Protein AF-A0A3E2CCS5-F1 (afdb_monomer_lite)

pLDDT: mean 87.47, std 12.79, range [39.59, 97.69]

Sequence (131 aa):
RNPDFNPDGAKSFTSIEEAICYARKWIEDNPIEHVDSLDLPKDGSAIWIIGGGAIFKEVIESKIVDAAYVTQIDTRVEADTFAPNIQRLVDDGLWKVARDGDWQESAIKVGAKQFDVKYKSMVYKPIKAKK

InterPro domains:
  IPR001796 Dihydrofolate reductase domain [PF00186] (39-88)
  IPR001796 Dihydrofolate reductase domain [PS51330] (1-126)
  IPR024072 Dihydrofolate reductase-like domain superfamily [G3DSA:3.40.430.10] (1-126)
  IPR024072 Dihydrofolate reductase-like domain superfamily [SSF53597] (1-98)

Foldseek 3Di:
DPPPDDPPPDDDDPDPVVVVVVVVVCCVVDPPPDDPPVPADPVGDDDDDDDDQVSQVVCVVVVVDFKDKDKAKPDDDDDPGDHPDVVVCVVVVQKDWPDWFDWDWDWDDDPPDIDIIIITITMMGTDDDDD

Structure (mmCIF, N/CA/C/O backbone):
data_AF-A0A3E2CCS5-F1
#
_entry.id   AF-A0A3E2CCS5-F1
#
loop_
_atom_site.group_PDB
_atom_site.id
_atom_site.type_symbol
_atom_site.label_atom_id
_atom_site.label_alt_id
_atom_site.label_comp_id
_atom_site.label_asym_id
_atom_site.label_entity_id
_atom_site.label_seq_id
_atom_site.pdbx_PDB_ins_code
_atom_site.Cartn_x
_atom_site.Cartn_y
_atom_site.Cartn_z
_atom_site.occupancy
_atom_site.B_iso_or_equiv
_atom_site.auth_seq_id
_atom_site.auth_comp_id
_atom_site.auth_asym_id
_atom_site.auth_atom_id
_atom_site.pdbx_PDB_model_num
ATOM 1 N N . ARG A 1 1 ? -13.998 -19.785 -7.907 1.00 59.78 1 ARG A N 1
ATOM 2 C CA . ARG A 1 1 ? -13.170 -18.843 -8.702 1.00 59.78 1 ARG A CA 1
ATOM 3 C C . ARG A 1 1 ? -13.004 -19.475 -10.076 1.00 59.78 1 ARG A C 1
ATOM 5 O O . ARG A 1 1 ? -12.722 -20.663 -10.092 1.00 59.78 1 ARG A O 1
ATOM 12 N N . ASN A 1 2 ? -13.265 -18.755 -11.169 1.00 71.62 2 ASN A N 1
ATOM 13 C CA . ASN A 1 2 ? -13.040 -19.273 -12.521 1.00 71.62 2 ASN A CA 1
ATOM 14 C C . ASN A 1 2 ? -11.558 -19.045 -12.881 1.00 71.62 2 ASN A C 1
ATOM 16 O O . ASN A 1 2 ? -11.177 -17.880 -12.990 1.00 71.62 2 ASN A O 1
ATOM 20 N N . PRO A 1 3 ? -10.725 -20.095 -12.990 1.00 67.19 3 PRO A N 1
ATOM 21 C CA . PRO A 1 3 ? -9.309 -19.945 -13.330 1.00 67.19 3 PRO A CA 1
ATOM 22 C C . PRO A 1 3 ? -9.091 -19.465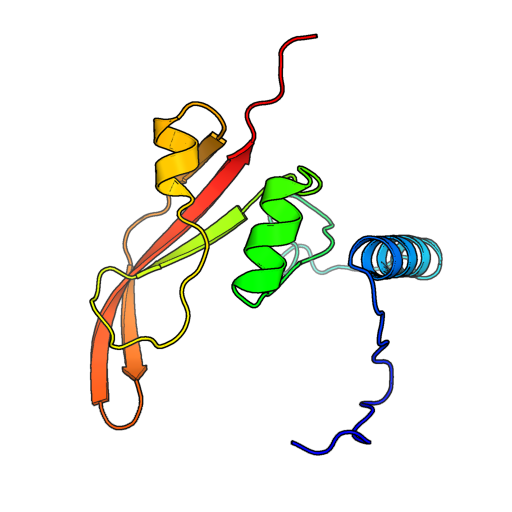 -14.773 1.00 67.19 3 PRO A C 1
ATOM 24 O O . PRO A 1 3 ? -8.041 -18.904 -15.059 1.00 67.19 3 PRO A O 1
ATOM 27 N N . ASP A 1 4 ? -10.097 -19.612 -15.637 1.00 72.50 4 ASP A N 1
ATOM 28 C CA . ASP A 1 4 ? -10.044 -19.232 -17.052 1.00 72.50 4 ASP A CA 1
ATOM 29 C C . ASP A 1 4 ? -10.615 -17.825 -17.303 1.00 72.50 4 ASP A C 1
ATOM 31 O O . ASP A 1 4 ? -10.739 -17.383 -18.446 1.00 72.50 4 ASP A O 1
ATOM 35 N N . PHE A 1 5 ? -11.012 -17.104 -16.245 1.00 75.94 5 PHE A N 1
ATOM 36 C CA . PHE A 1 5 ? -11.485 -15.731 -16.380 1.00 75.94 5 PHE A CA 1
ATOM 37 C C . PHE A 1 5 ? -10.315 -14.801 -16.703 1.00 75.94 5 PHE A C 1
ATOM 39 O O . PHE A 1 5 ? -9.510 -14.477 -15.830 1.00 75.94 5 PHE A O 1
ATOM 46 N N . ASN A 1 6 ? -10.267 -14.339 -17.950 1.00 69.06 6 ASN A N 1
ATOM 47 C CA . ASN A 1 6 ? -9.330 -13.327 -18.411 1.00 69.06 6 ASN A CA 1
ATOM 48 C C . ASN A 1 6 ? -10.113 -12.071 -18.832 1.00 69.06 6 ASN A C 1
ATOM 50 O O . ASN A 1 6 ? -10.732 -12.085 -19.897 1.00 69.06 6 ASN A O 1
ATOM 54 N N . PRO A 1 7 ? -10.157 -11.013 -18.005 1.00 74.81 7 PRO A N 1
ATOM 55 C CA . PRO A 1 7 ? -10.813 -9.775 -18.396 1.00 74.81 7 PRO A CA 1
ATOM 56 C C . PRO A 1 7 ? -10.046 -9.113 -19.547 1.00 74.81 7 PRO A C 1
ATOM 58 O O . PRO A 1 7 ? -8.817 -9.033 -19.512 1.00 74.81 7 PRO A O 1
ATOM 61 N N . ASP A 1 8 ? -10.767 -8.626 -20.559 1.00 80.81 8 ASP A N 1
ATOM 62 C CA . ASP A 1 8 ? -10.162 -7.958 -21.714 1.00 80.81 8 ASP A CA 1
ATOM 63 C C . ASP A 1 8 ? -9.248 -6.807 -21.270 1.00 80.81 8 ASP A C 1
ATOM 65 O O . ASP A 1 8 ? -9.620 -5.953 -20.467 1.00 80.81 8 ASP A O 1
ATOM 69 N N . GLY A 1 9 ? -8.015 -6.804 -21.782 1.00 80.75 9 GLY A N 1
ATOM 70 C CA . GLY A 1 9 ? -6.996 -5.802 -21.455 1.00 80.75 9 GLY A CA 1
ATOM 71 C C . GLY A 1 9 ? -6.215 -6.057 -20.161 1.00 80.75 9 GLY A C 1
ATOM 72 O O . GLY A 1 9 ? -5.153 -5.456 -19.983 1.00 80.75 9 GLY A O 1
ATOM 73 N N . ALA A 1 10 ? -6.652 -6.974 -19.293 1.00 86.56 10 ALA A N 1
ATOM 74 C CA . ALA A 1 10 ? -5.868 -7.363 -18.128 1.00 86.56 10 ALA A CA 1
ATOM 75 C C . ALA A 1 10 ? -4.669 -8.238 -18.519 1.00 86.56 10 ALA A C 1
ATOM 77 O O . ALA A 1 10 ? -4.672 -8.957 -19.521 1.00 86.56 10 ALA A O 1
ATOM 78 N N . LYS A 1 11 ? -3.614 -8.162 -17.707 1.00 89.88 11 LYS A N 1
ATOM 79 C CA . LYS A 1 11 ? -2.396 -8.958 -17.862 1.00 89.88 11 LYS A CA 1
ATOM 80 C C . LYS A 1 11 ? -2.106 -9.700 -16.568 1.00 89.88 11 LYS A C 1
ATOM 82 O O . LYS A 1 11 ? -2.293 -9.154 -15.482 1.00 89.88 11 LYS A O 1
ATOM 87 N N . SER A 1 12 ? -1.637 -10.934 -16.698 1.00 90.94 12 SER A N 1
ATOM 88 C CA . SER A 1 12 ? -1.231 -11.776 -15.577 1.00 90.94 12 SER A CA 1
ATOM 89 C C . SER A 1 12 ? 0.275 -11.984 -15.609 1.00 90.94 12 SER A C 1
ATOM 91 O O . SER A 1 12 ? 0.851 -12.194 -16.674 1.00 90.94 12 SER A O 1
ATOM 93 N N . PHE A 1 13 ? 0.890 -11.940 -14.432 1.00 92.88 13 PHE A N 1
ATOM 94 C CA . PHE A 1 13 ? 2.325 -12.116 -14.234 1.00 92.88 13 PHE A CA 1
ATOM 95 C C . PHE A 1 13 ? 2.555 -13.035 -13.041 1.00 92.88 13 PHE A C 1
ATOM 97 O O . PHE A 1 13 ? 1.717 -13.112 -12.139 1.00 92.88 13 PHE A O 1
ATOM 104 N N . THR A 1 14 ? 3.698 -13.712 -13.029 1.00 92.88 14 THR A N 1
ATOM 105 C CA . THR A 1 14 ? 4.131 -14.560 -11.909 1.00 92.88 14 THR A CA 1
ATOM 106 C C . THR A 1 14 ? 5.146 -13.868 -10.996 1.00 92.88 14 THR A C 1
ATOM 108 O O . THR A 1 14 ? 5.532 -14.445 -9.986 1.00 92.88 14 THR A O 1
ATOM 111 N N . SER A 1 15 ? 5.561 -12.641 -11.334 1.00 94.00 15 SER A N 1
ATOM 112 C CA . SER A 1 15 ? 6.471 -11.792 -10.555 1.00 94.00 15 SER A CA 1
ATOM 113 C C . SER A 1 15 ? 5.952 -10.353 -10.506 1.00 94.00 15 SER A C 1
ATOM 115 O O . SER A 1 15 ? 5.398 -9.833 -11.482 1.00 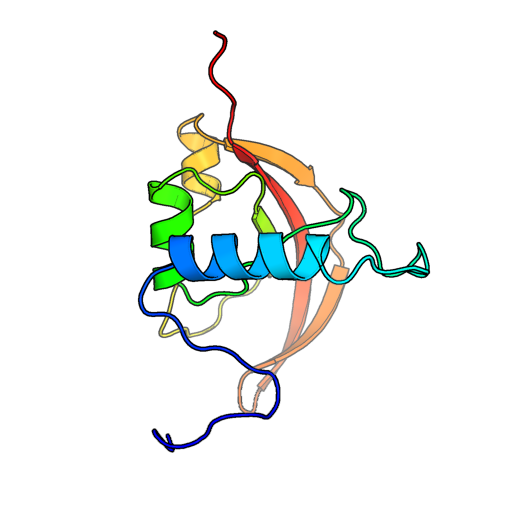94.00 15 SER A O 1
ATOM 117 N N . ILE A 1 16 ? 6.152 -9.700 -9.359 1.00 95.19 16 ILE A N 1
ATOM 118 C CA . ILE A 1 16 ? 5.811 -8.288 -9.167 1.00 95.19 16 ILE A CA 1
ATOM 119 C C . ILE A 1 16 ? 6.707 -7.398 -10.036 1.00 95.19 16 ILE A C 1
ATOM 121 O O . ILE A 1 16 ? 6.234 -6.427 -10.625 1.00 95.19 16 ILE A O 1
ATOM 125 N N . GLU A 1 17 ? 7.987 -7.732 -10.162 1.00 94.75 17 GLU A N 1
ATOM 126 C CA . GLU A 1 17 ? 8.951 -7.006 -10.984 1.00 94.75 17 GLU A CA 1
ATOM 127 C C . GLU A 1 17 ? 8.560 -7.026 -12.462 1.00 94.75 17 GLU A C 1
ATOM 129 O O . GLU A 1 17 ? 8.591 -5.982 -13.113 1.00 94.75 17 GLU A O 1
ATOM 134 N N . GLU A 1 18 ? 8.141 -8.182 -12.986 1.00 95.56 18 GLU A N 1
ATOM 135 C CA . GLU A 1 18 ? 7.645 -8.293 -14.363 1.00 95.56 18 GLU A CA 1
ATOM 136 C C . GLU A 1 18 ? 6.402 -7.424 -14.584 1.00 95.56 18 GLU A C 1
ATOM 138 O O . GLU A 1 18 ? 6.331 -6.690 -15.574 1.00 95.56 18 GLU A O 1
ATOM 143 N N . ALA A 1 19 ? 5.462 -7.438 -13.633 1.00 95.50 19 ALA A N 1
ATOM 144 C CA . ALA A 1 19 ? 4.266 -6.603 -13.688 1.00 95.50 19 ALA A CA 1
ATOM 145 C C . ALA A 1 19 ? 4.609 -5.103 -13.675 1.00 95.50 19 ALA A C 1
ATOM 147 O O . ALA A 1 19 ? 4.048 -4.330 -14.456 1.00 95.50 19 ALA A O 1
ATOM 148 N N . ILE A 1 20 ? 5.559 -4.683 -12.832 1.00 94.38 20 ILE A N 1
ATOM 149 C CA . ILE A 1 20 ? 6.031 -3.292 -12.764 1.00 94.38 20 ILE A CA 1
ATOM 150 C C . ILE A 1 20 ? 6.741 -2.895 -14.061 1.00 94.38 20 ILE A C 1
ATOM 152 O O . ILE A 1 20 ? 6.485 -1.809 -14.580 1.00 94.38 20 ILE A O 1
ATOM 156 N N . CYS A 1 21 ? 7.616 -3.746 -14.602 1.00 94.69 21 CYS A N 1
ATOM 157 C CA . CYS A 1 21 ? 8.305 -3.496 -15.869 1.00 94.69 21 CYS A CA 1
ATOM 158 C C . CYS A 1 21 ? 7.316 -3.338 -17.025 1.00 94.69 21 CYS A C 1
ATOM 160 O O . CYS A 1 21 ? 7.431 -2.388 -17.801 1.00 94.69 21 CYS A O 1
ATOM 162 N N . TYR A 1 22 ? 6.312 -4.214 -17.102 1.00 94.69 22 TYR A N 1
ATOM 163 C CA . TYR A 1 22 ? 5.238 -4.083 -18.081 1.00 94.69 22 TYR A CA 1
ATOM 164 C C . TYR A 1 22 ? 4.461 -2.775 -17.898 1.00 94.69 22 TYR A C 1
ATOM 166 O O . TYR A 1 22 ? 4.251 -2.059 -18.873 1.00 94.69 22 TYR A O 1
ATOM 174 N N . ALA A 1 23 ? 4.069 -2.431 -16.667 1.00 92.38 23 ALA A N 1
ATOM 175 C CA . ALA A 1 23 ? 3.318 -1.209 -16.386 1.00 92.38 23 ALA A CA 1
ATOM 176 C C . ALA A 1 23 ? 4.106 0.056 -16.763 1.00 92.38 23 ALA A C 1
ATOM 178 O O . ALA A 1 23 ? 3.540 0.967 -17.363 1.00 92.38 23 ALA A O 1
ATOM 179 N N . ARG A 1 24 ? 5.416 0.095 -16.481 1.00 91.19 24 ARG A N 1
ATOM 180 C CA . ARG A 1 24 ? 6.302 1.193 -16.908 1.00 91.19 24 ARG A CA 1
ATOM 181 C C . ARG A 1 24 ? 6.328 1.330 -18.424 1.00 91.19 24 ARG A C 1
ATOM 183 O O . ARG A 1 24 ? 6.036 2.405 -18.933 1.00 91.19 24 ARG A O 1
ATOM 190 N N . LYS A 1 25 ? 6.595 0.227 -19.129 1.00 92.75 25 LYS A N 1
ATOM 191 C CA . LYS A 1 25 ? 6.619 0.208 -20.594 1.00 92.75 25 LYS A CA 1
ATOM 192 C C . LYS A 1 25 ? 5.277 0.636 -21.187 1.00 92.75 25 LYS A C 1
ATOM 194 O O . LYS A 1 25 ? 5.242 1.390 -22.148 1.00 92.75 25 LYS A O 1
ATOM 199 N N . TRP A 1 26 ? 4.170 0.186 -20.603 1.00 89.81 26 TRP A N 1
ATOM 200 C CA . TRP A 1 26 ? 2.839 0.566 -21.060 1.00 89.81 26 TRP A CA 1
ATOM 201 C C . TRP A 1 26 ? 2.592 2.071 -20.910 1.00 89.81 26 TRP A C 1
ATOM 203 O O . TRP A 1 26 ? 2.088 2.678 -21.846 1.00 89.81 26 TRP A O 1
ATOM 213 N N . ILE A 1 27 ? 2.990 2.682 -19.787 1.00 86.88 27 ILE A N 1
ATOM 214 C CA . ILE A 1 27 ? 2.889 4.138 -19.579 1.00 86.88 27 ILE A CA 1
ATOM 215 C C . ILE A 1 27 ? 3.758 4.907 -20.588 1.00 86.88 27 ILE A C 1
ATOM 217 O O . ILE A 1 27 ? 3.324 5.934 -21.103 1.00 86.88 27 ILE A O 1
ATOM 221 N N . GLU A 1 28 ? 4.967 4.420 -20.880 1.00 88.31 28 GLU A N 1
ATOM 222 C CA . GLU A 1 28 ? 5.871 5.020 -21.875 1.00 88.31 28 GLU A CA 1
ATOM 223 C C . GLU A 1 28 ? 5.302 4.941 -23.300 1.00 88.31 28 GLU A C 1
ATOM 225 O O . GLU A 1 28 ? 5.329 5.930 -24.031 1.00 88.31 28 GLU A O 1
ATOM 230 N N . ASP A 1 29 ? 4.762 3.780 -23.678 1.00 89.88 29 ASP A N 1
ATOM 231 C CA . ASP A 1 29 ? 4.196 3.526 -25.007 1.00 89.88 29 ASP A CA 1
ATOM 232 C C . ASP A 1 29 ? 2.808 4.186 -25.188 1.00 89.88 29 ASP A C 1
ATOM 234 O O . ASP A 1 29 ? 2.348 4.356 -26.317 1.00 89.88 29 ASP A O 1
ATOM 238 N N . ASN A 1 30 ? 2.127 4.545 -24.092 1.00 85.38 30 ASN A N 1
ATOM 239 C CA . ASN A 1 30 ? 0.776 5.116 -24.080 1.00 85.38 30 ASN A CA 1
ATOM 240 C C . ASN A 1 30 ? 0.747 6.386 -23.210 1.00 85.38 30 ASN A C 1
ATOM 242 O O . ASN A 1 30 ? 0.158 6.375 -22.122 1.00 85.38 30 ASN A O 1
ATOM 246 N N . PRO A 1 31 ? 1.389 7.486 -23.651 1.00 79.00 31 PRO A N 1
ATOM 247 C CA . PRO A 1 31 ? 1.373 8.735 -22.906 1.00 79.00 31 PRO A CA 1
ATOM 248 C C . PRO A 1 31 ? -0.073 9.198 -22.708 1.00 79.00 31 PRO A C 1
ATOM 250 O O . PRO A 1 31 ? -0.844 9.325 -23.657 1.00 79.00 31 PRO A O 1
ATOM 253 N N . ILE A 1 32 ? -0.453 9.438 -21.455 1.00 71.94 32 ILE A N 1
ATOM 254 C CA . ILE A 1 32 ? -1.802 9.897 -21.130 1.00 71.94 32 ILE A CA 1
ATOM 255 C C . ILE A 1 32 ? -1.877 11.387 -21.486 1.00 71.94 32 ILE A C 1
ATOM 257 O O . ILE A 1 32 ? -1.398 12.228 -20.726 1.00 71.94 32 ILE A O 1
ATOM 261 N N . GLU A 1 33 ? -2.426 11.709 -22.662 1.00 63.91 33 GLU A N 1
ATOM 262 C CA . GLU A 1 33 ? -2.368 13.068 -23.233 1.00 63.91 33 GLU A CA 1
ATOM 263 C C . GLU A 1 33 ? -3.173 14.113 -22.446 1.00 63.91 33 GLU A C 1
ATOM 265 O O . GLU A 1 33 ? -2.850 15.296 -22.493 1.00 63.91 33 GLU A O 1
ATOM 270 N N . HIS A 1 34 ? -4.145 13.697 -21.635 1.00 56.16 34 HIS A N 1
ATOM 271 C CA . HIS A 1 34 ? -4.896 14.582 -20.751 1.00 56.16 34 HIS A CA 1
ATOM 272 C C . HIS A 1 34 ? -5.301 13.817 -19.498 1.00 56.16 34 HIS A C 1
ATOM 274 O O . HIS A 1 34 ? -6.273 13.065 -19.515 1.00 56.16 34 HIS A O 1
ATOM 280 N N . VAL A 1 35 ? -4.561 13.995 -18.404 1.00 57.22 35 VAL A N 1
ATOM 281 C CA . VAL A 1 35 ? -5.117 13.650 -17.097 1.00 57.22 35 VAL A CA 1
ATOM 282 C C . VAL A 1 35 ? -5.766 14.905 -16.554 1.00 57.22 35 VAL A C 1
ATOM 284 O O . VAL A 1 35 ? -5.074 15.899 -16.315 1.00 57.22 35 VAL A O 1
ATOM 287 N N . ASP A 1 36 ? -7.084 14.873 -16.368 1.00 55.19 36 ASP A N 1
ATOM 288 C CA . ASP A 1 36 ? -7.747 15.885 -15.559 1.00 55.19 36 ASP A CA 1
ATOM 289 C C . ASP A 1 36 ? -7.051 15.902 -14.195 1.00 55.19 36 ASP A C 1
ATOM 291 O O . ASP A 1 36 ? -7.083 14.938 -13.432 1.00 55.19 36 ASP A O 1
ATOM 295 N N . SER A 1 37 ? -6.349 17.004 -13.921 1.00 55.09 37 SER A N 1
ATOM 296 C CA . SER A 1 37 ? -5.451 17.177 -12.769 1.00 55.09 37 SER A CA 1
ATOM 297 C C . SER A 1 37 ? -6.132 16.895 -11.418 1.00 55.09 37 SER A C 1
ATOM 299 O O . SER A 1 37 ? -5.463 16.642 -10.419 1.00 55.09 37 SER A O 1
ATOM 301 N N . LEU A 1 38 ? -7.469 16.904 -11.393 1.00 55.72 38 LEU A N 1
ATOM 302 C CA . LEU A 1 38 ? -8.286 16.602 -10.223 1.00 55.72 38 LEU A CA 1
ATOM 303 C C . LEU A 1 38 ? -8.227 15.122 -9.798 1.00 55.72 38 LEU A C 1
ATOM 305 O O . LEU A 1 38 ? -8.315 14.849 -8.602 1.00 55.72 38 LEU A O 1
ATOM 309 N N . ASP A 1 39 ? -8.025 14.201 -10.747 1.00 49.78 39 ASP A N 1
ATOM 310 C CA . ASP A 1 39 ? -7.994 12.749 -10.506 1.00 49.78 39 ASP A CA 1
ATOM 311 C C . ASP A 1 39 ? -6.568 12.190 -10.388 1.00 49.78 39 ASP A C 1
ATOM 313 O O . ASP A 1 39 ? -6.369 11.012 -10.071 1.00 49.78 39 ASP A O 1
ATOM 317 N N . LEU A 1 40 ? -5.545 13.026 -10.605 1.00 56.06 40 LEU A N 1
ATOM 318 C CA . LEU A 1 40 ? -4.170 12.622 -10.354 1.00 56.06 40 LEU A CA 1
ATOM 319 C C . LEU A 1 40 ? -3.917 12.473 -8.853 1.00 56.06 40 LEU A C 1
ATOM 321 O O . LEU A 1 40 ? -4.332 13.313 -8.045 1.00 56.06 40 LEU A O 1
ATOM 325 N N . PRO A 1 41 ? -3.124 11.467 -8.451 1.00 58.28 41 PRO A N 1
ATOM 326 C CA . PRO A 1 41 ? -2.525 11.486 -7.135 1.00 58.28 41 PRO A CA 1
ATOM 327 C C . PRO A 1 41 ? -1.779 12.805 -6.942 1.00 58.28 41 PRO A C 1
ATOM 329 O O . PRO A 1 41 ? -1.016 13.228 -7.810 1.00 58.28 41 PRO A O 1
ATOM 332 N N . LYS A 1 42 ? -1.926 13.424 -5.766 1.00 65.69 42 LYS A N 1
ATOM 333 C CA . LYS A 1 42 ? -1.205 14.664 -5.414 1.00 65.69 42 LYS A CA 1
ATOM 334 C C . LYS A 1 42 ? 0.323 14.547 -5.545 1.00 65.69 42 LYS A C 1
ATOM 336 O O . LYS A 1 42 ? 1.011 15.560 -5.552 1.00 65.69 42 LYS 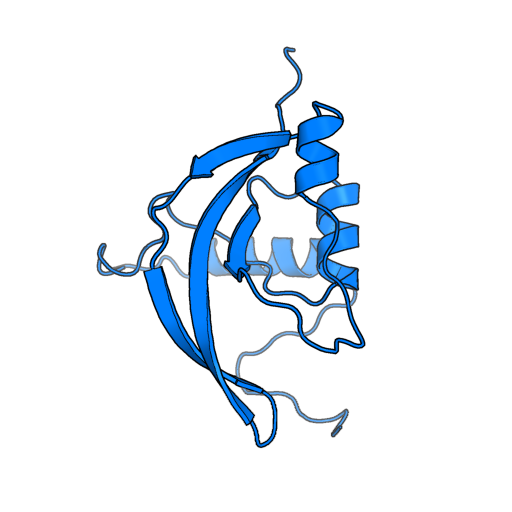A O 1
ATOM 341 N N . ASP A 1 43 ? 0.840 13.322 -5.637 1.00 69.00 43 ASP A N 1
ATOM 342 C CA . ASP A 1 43 ? 2.263 13.003 -5.762 1.00 69.00 43 ASP A CA 1
ATOM 343 C C . ASP A 1 43 ? 2.689 12.687 -7.214 1.00 69.00 43 ASP A C 1
ATOM 345 O O . ASP A 1 43 ? 3.837 12.304 -7.428 1.00 69.00 43 ASP A O 1
ATOM 349 N N . GLY A 1 44 ? 1.806 12.866 -8.203 1.00 72.50 44 GLY A N 1
ATOM 350 C CA . GLY A 1 44 ? 2.080 12.639 -9.626 1.00 72.50 44 GLY A CA 1
ATOM 351 C C . GLY A 1 44 ? 1.707 11.239 -10.129 1.00 72.50 44 GLY A C 1
ATOM 352 O O . GLY A 1 44 ? 0.998 10.484 -9.464 1.00 72.50 44 GLY A O 1
ATOM 353 N N . SER A 1 45 ? 2.171 10.909 -11.341 1.00 77.25 45 SER A N 1
ATOM 354 C CA . SER A 1 45 ? 1.961 9.591 -11.957 1.00 77.25 45 SER A CA 1
ATOM 355 C C . SER A 1 45 ? 2.616 8.489 -11.123 1.00 77.25 45 SER A C 1
ATOM 357 O O . SER A 1 45 ? 3.752 8.634 -10.667 1.00 77.25 45 SER A O 1
ATOM 359 N N . ALA A 1 46 ? 1.897 7.387 -10.918 1.00 85.38 46 ALA A N 1
ATOM 360 C CA . ALA A 1 46 ? 2.342 6.278 -10.089 1.00 85.38 46 ALA A CA 1
ATOM 361 C C . ALA A 1 46 ? 1.815 4.942 -10.618 1.00 85.38 46 ALA A C 1
ATOM 363 O O . ALA A 1 46 ? 0.718 4.857 -11.170 1.00 85.38 46 ALA A O 1
ATOM 364 N N . ILE A 1 47 ? 2.589 3.885 -10.375 1.00 90.69 47 ILE A N 1
ATOM 365 C CA . ILE A 1 47 ? 2.117 2.505 -10.488 1.00 90.69 47 ILE A CA 1
ATOM 366 C C . ILE A 1 47 ? 1.573 2.110 -9.118 1.00 90.69 47 ILE A C 1
ATOM 368 O O . ILE A 1 47 ? 2.299 2.132 -8.124 1.00 90.69 47 ILE A O 1
ATOM 372 N N . TRP A 1 48 ? 0.290 1.763 -9.067 1.00 92.94 48 TRP A N 1
ATOM 373 C CA . TRP A 1 48 ? -0.397 1.428 -7.826 1.00 92.94 48 TRP A CA 1
ATOM 374 C C . TRP A 1 48 ? -0.392 -0.072 -7.574 1.00 92.94 48 TRP A C 1
ATOM 376 O O . TRP A 1 48 ? -0.844 -0.861 -8.400 1.00 92.94 48 TRP A O 1
ATOM 386 N N . ILE A 1 49 ? 0.069 -0.456 -6.387 1.00 94.94 49 ILE A N 1
ATOM 387 C CA . ILE A 1 49 ? -0.072 -1.812 -5.864 1.00 94.94 49 ILE A CA 1
ATOM 388 C C . ILE A 1 49 ? -1.247 -1.788 -4.890 1.00 94.94 49 ILE A C 1
ATOM 390 O O . ILE A 1 49 ? -1.192 -1.091 -3.879 1.00 94.94 49 ILE A O 1
ATOM 394 N N . ILE A 1 50 ? -2.315 -2.525 -5.202 1.00 94.88 50 ILE A N 1
ATOM 395 C CA . ILE A 1 50 ? -3.597 -2.448 -4.474 1.00 94.88 50 ILE A CA 1
ATOM 396 C C . ILE A 1 50 ? -3.882 -3.653 -3.561 1.00 94.88 50 ILE A C 1
ATOM 398 O O . ILE A 1 50 ? -4.931 -3.703 -2.924 1.00 94.88 50 ILE A O 1
ATOM 402 N N . GLY A 1 51 ? -2.950 -4.606 -3.453 1.00 92.69 51 GLY A N 1
ATOM 403 C CA . GLY A 1 51 ? -3.001 -5.709 -2.484 1.00 92.69 51 GLY A CA 1
ATOM 404 C C . GLY A 1 51 ? -2.875 -7.101 -3.106 1.00 92.69 51 GLY A C 1
ATOM 405 O O . GLY A 1 51 ? -2.534 -7.235 -4.276 1.00 92.69 51 GLY A O 1
ATOM 406 N N . GLY A 1 52 ? -3.131 -8.183 -2.361 1.00 94.25 52 GLY A N 1
ATOM 407 C CA . GLY A 1 52 ? -3.508 -8.235 -0.934 1.00 94.25 52 GLY A CA 1
ATOM 408 C C . GLY A 1 52 ? -2.321 -8.221 0.045 1.00 94.25 52 GLY A C 1
ATOM 409 O O . GLY A 1 52 ? -1.214 -7.837 -0.317 1.00 94.25 52 GLY A O 1
ATOM 410 N N . GLY A 1 53 ? -2.534 -8.679 1.288 1.00 93.56 53 GLY A N 1
ATOM 411 C CA . GLY A 1 53 ? -1.526 -8.635 2.364 1.00 93.56 53 GLY A CA 1
ATOM 412 C C . GLY A 1 53 ? -0.179 -9.293 2.027 1.00 93.56 53 GLY A C 1
ATOM 413 O O . GLY A 1 53 ? 0.863 -8.760 2.401 1.00 93.56 53 GLY A O 1
ATOM 414 N N . ALA A 1 54 ? -0.185 -10.397 1.269 1.00 94.38 54 ALA A N 1
ATOM 415 C CA . ALA A 1 54 ? 1.038 -11.058 0.802 1.00 94.38 54 ALA A CA 1
ATOM 416 C C . ALA A 1 54 ? 1.837 -10.182 -0.178 1.00 94.38 54 ALA A C 1
ATOM 418 O O . ALA A 1 54 ? 3.029 -9.979 0.026 1.00 94.38 54 ALA A O 1
ATOM 419 N N . ILE A 1 55 ? 1.161 -9.590 -1.169 1.00 96.31 55 ILE A N 1
ATOM 420 C CA . ILE A 1 55 ? 1.771 -8.662 -2.130 1.00 96.31 55 ILE A CA 1
ATOM 421 C C . ILE A 1 55 ? 2.319 -7.436 -1.397 1.00 96.31 55 ILE A C 1
ATOM 423 O O . ILE A 1 55 ? 3.465 -7.062 -1.607 1.00 96.31 55 ILE A O 1
ATOM 427 N N . PHE A 1 56 ? 1.549 -6.842 -0.476 1.00 96.25 56 PHE A N 1
ATOM 428 C CA . PHE A 1 56 ? 2.028 -5.709 0.323 1.00 96.25 56 PHE A CA 1
ATOM 429 C C . PHE A 1 56 ? 3.283 -6.040 1.128 1.00 96.25 56 PHE A C 1
ATOM 431 O O . PHE A 1 56 ? 4.193 -5.218 1.209 1.00 96.25 56 PHE A O 1
ATOM 438 N N . LYS A 1 57 ? 3.340 -7.232 1.726 1.00 95.56 57 LYS A N 1
ATOM 439 C CA . LYS A 1 57 ? 4.514 -7.676 2.474 1.00 95.56 57 LYS A CA 1
ATOM 440 C C . LYS A 1 57 ? 5.738 -7.763 1.561 1.00 95.56 57 LYS A C 1
ATOM 442 O O . LYS A 1 57 ? 6.760 -7.162 1.877 1.00 95.56 57 LYS A O 1
ATOM 447 N N . GLU A 1 58 ? 5.602 -8.445 0.428 1.00 96.00 58 GLU A N 1
ATOM 448 C CA . GLU A 1 58 ? 6.687 -8.656 -0.534 1.00 96.00 58 GLU A CA 1
ATOM 449 C C . GLU A 1 58 ? 7.275 -7.331 -1.038 1.00 96.00 58 GLU A C 1
ATOM 451 O O . GLU A 1 58 ? 8.487 -7.136 -0.988 1.00 96.00 58 GLU A O 1
ATOM 456 N N . VAL A 1 59 ? 6.427 -6.374 -1.431 1.00 95.38 59 VAL A N 1
ATOM 457 C CA . VAL A 1 59 ? 6.894 -5.086 -1.982 1.00 95.38 59 VAL A CA 1
ATOM 458 C C . VAL A 1 59 ? 7.532 -4.161 -0.944 1.00 95.38 59 VAL A C 1
ATOM 460 O O . VAL A 1 59 ? 8.397 -3.347 -1.277 1.00 95.38 59 VAL A O 1
ATOM 463 N N . ILE A 1 60 ? 7.123 -4.273 0.323 1.00 94.62 60 ILE A N 1
ATOM 464 C CA . ILE A 1 60 ? 7.749 -3.544 1.432 1.00 94.62 60 ILE A CA 1
ATOM 465 C C . ILE A 1 60 ? 9.117 -4.155 1.749 1.00 94.62 60 ILE A C 1
ATOM 467 O O . ILE A 1 60 ? 10.090 -3.417 1.917 1.00 94.62 60 ILE A O 1
ATOM 471 N N . GLU A 1 61 ? 9.206 -5.485 1.808 1.00 94.00 61 GLU A N 1
ATOM 472 C CA . GLU A 1 61 ? 10.447 -6.211 2.102 1.00 94.00 61 GLU A CA 1
ATOM 473 C C . GLU A 1 61 ? 11.488 -6.055 0.982 1.00 94.00 61 GLU A C 1
ATOM 475 O O . GLU A 1 61 ? 12.674 -5.874 1.274 1.00 94.00 61 GLU A O 1
ATOM 480 N N . SER A 1 62 ? 11.056 -6.027 -0.283 1.00 93.88 62 SER A N 1
ATOM 481 C CA . SER A 1 62 ? 11.927 -5.789 -1.444 1.00 93.88 62 SER A CA 1
ATOM 482 C C . SER A 1 62 ? 12.360 -4.327 -1.607 1.00 93.88 62 SER A C 1
ATOM 484 O O . SER A 1 62 ? 13.246 -4.033 -2.411 1.00 93.88 62 SER A O 1
ATOM 486 N N . LYS A 1 63 ? 11.791 -3.403 -0.817 1.00 92.25 63 LYS A N 1
ATOM 487 C CA . LYS A 1 63 ? 12.107 -1.961 -0.816 1.00 92.25 63 LYS A CA 1
ATOM 488 C C . LYS A 1 63 ? 11.875 -1.268 -2.167 1.00 92.25 63 LYS A C 1
ATOM 490 O O . LYS A 1 63 ? 12.503 -0.247 -2.443 1.00 92.25 63 LYS A O 1
ATOM 495 N N . ILE A 1 64 ? 10.975 -1.796 -3.000 1.00 92.06 64 ILE A N 1
ATOM 496 C CA . ILE A 1 64 ? 10.663 -1.225 -4.323 1.00 92.06 64 ILE A CA 1
ATOM 497 C C . ILE A 1 64 ? 9.637 -0.084 -4.273 1.00 92.06 64 ILE A C 1
ATOM 499 O O . ILE A 1 64 ? 9.453 0.610 -5.269 1.00 92.06 64 ILE A O 1
ATOM 503 N N . VAL A 1 65 ? 8.947 0.097 -3.142 1.00 93.38 65 VAL A N 1
ATOM 504 C CA . VAL A 1 65 ? 7.875 1.091 -2.981 1.00 93.38 65 VAL A CA 1
ATOM 505 C C . VAL A 1 65 ? 8.381 2.412 -2.409 1.00 93.38 65 VAL A C 1
ATOM 507 O O . VAL A 1 65 ? 9.149 2.444 -1.450 1.00 93.38 65 VAL A O 1
ATOM 510 N N . ASP A 1 66 ? 7.877 3.519 -2.953 1.00 93.12 66 ASP A N 1
ATOM 511 C CA . ASP A 1 66 ? 8.229 4.873 -2.507 1.00 93.12 66 ASP A CA 1
ATOM 512 C C . ASP A 1 66 ? 7.286 5.437 -1.433 1.00 93.12 66 ASP A C 1
ATOM 514 O O . ASP A 1 66 ? 7.639 6.381 -0.717 1.00 93.12 66 ASP A O 1
ATOM 518 N N . ALA A 1 67 ? 6.069 4.899 -1.332 1.00 94.06 67 ALA A N 1
ATOM 519 C CA . ALA A 1 67 ? 5.050 5.365 -0.401 1.00 94.06 67 ALA A CA 1
ATOM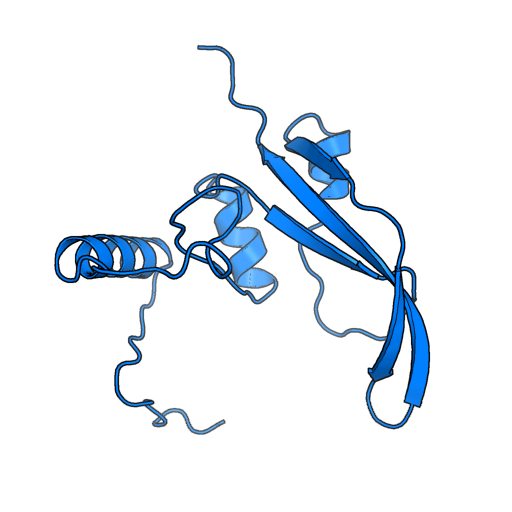 520 C C . ALA A 1 67 ? 3.988 4.293 -0.130 1.00 94.06 67 ALA A C 1
ATOM 522 O O . ALA A 1 67 ? 3.703 3.457 -0.985 1.00 94.06 67 ALA A O 1
ATOM 523 N N . ALA A 1 68 ? 3.352 4.381 1.036 1.00 95.38 68 ALA A N 1
ATOM 524 C CA . ALA A 1 68 ? 2.131 3.656 1.365 1.00 95.38 68 ALA A CA 1
ATOM 525 C C . ALA A 1 68 ? 1.017 4.664 1.670 1.00 95.38 68 ALA A C 1
ATOM 527 O O . ALA A 1 68 ? 1.184 5.539 2.523 1.00 95.38 68 ALA A O 1
ATOM 528 N N . TYR A 1 69 ? -0.109 4.530 0.972 1.00 94.88 69 TYR A N 1
ATOM 529 C CA . TYR A 1 69 ? -1.322 5.318 1.181 1.00 94.88 69 TYR A CA 1
ATOM 530 C C . TYR A 1 69 ? -2.306 4.458 1.959 1.00 94.88 69 TYR A C 1
ATOM 532 O O . TYR A 1 69 ? -2.703 3.394 1.489 1.00 94.88 69 TYR A O 1
ATOM 540 N N . VAL A 1 70 ? -2.646 4.888 3.169 1.00 95.62 70 VAL A N 1
ATOM 541 C CA . VAL A 1 70 ? -3.378 4.062 4.129 1.00 95.62 70 VAL A CA 1
ATOM 542 C C . VAL A 1 70 ? -4.618 4.808 4.591 1.00 95.62 70 VAL A C 1
ATOM 544 O O . VAL A 1 70 ? -4.524 5.901 5.146 1.00 95.62 70 VAL A O 1
ATOM 547 N N . THR A 1 71 ? -5.782 4.192 4.412 1.00 95.06 71 THR A N 1
ATOM 548 C CA . THR A 1 71 ? -7.001 4.595 5.113 1.00 95.06 71 THR A CA 1
ATOM 549 C C . THR A 1 71 ? -6.997 3.926 6.479 1.00 95.06 71 THR A C 1
ATOM 551 O O . THR A 1 71 ? -7.228 2.722 6.592 1.00 95.06 71 THR A O 1
ATOM 554 N N . GLN A 1 72 ? -6.698 4.691 7.525 1.00 95.00 72 GLN A N 1
ATOM 555 C CA . GLN A 1 72 ? -6.792 4.203 8.894 1.00 95.00 72 GLN A CA 1
ATOM 556 C C . GLN A 1 72 ? -8.250 4.278 9.330 1.00 95.00 72 GLN A C 1
ATOM 558 O O . GLN A 1 72 ? -8.825 5.361 9.317 1.00 95.00 72 GLN A O 1
ATOM 563 N N . ILE A 1 73 ? -8.834 3.146 9.717 1.00 94.50 73 ILE A N 1
ATOM 564 C CA . ILE A 1 73 ? -10.211 3.061 10.208 1.00 94.50 73 ILE A CA 1
ATOM 565 C C . ILE A 1 73 ? -10.151 2.791 11.711 1.00 94.50 73 ILE A C 1
ATOM 567 O O . ILE A 1 73 ? -9.571 1.793 12.139 1.00 94.50 73 ILE A O 1
ATOM 571 N N . ASP A 1 74 ? -10.733 3.679 12.512 1.00 94.75 74 ASP A N 1
ATOM 572 C CA . ASP A 1 74 ? -10.799 3.563 13.970 1.00 94.75 74 ASP A CA 1
ATOM 573 C C . ASP A 1 74 ? -11.979 2.678 14.379 1.00 94.75 74 ASP A C 1
ATOM 575 O O . ASP A 1 74 ? -13.006 3.115 14.899 1.00 94.75 74 ASP A O 1
ATOM 579 N N . THR A 1 75 ? -11.867 1.399 14.038 1.00 91.56 75 THR A N 1
ATOM 580 C CA . THR A 1 75 ? -12.836 0.383 14.428 1.00 91.56 75 THR A CA 1
ATOM 581 C C . THR A 1 75 ? -12.177 -0.987 14.461 1.00 91.56 75 THR A C 1
ATOM 583 O O . THR A 1 75 ? -11.148 -1.222 13.823 1.00 91.56 75 THR A O 1
ATOM 586 N N . ARG A 1 76 ? -12.786 -1.923 15.187 1.00 90.12 76 ARG A N 1
ATOM 587 C CA . ARG A 1 76 ? -12.379 -3.328 15.165 1.00 90.12 76 ARG A CA 1
ATOM 588 C C . ARG A 1 76 ? -13.366 -4.117 14.323 1.00 90.12 76 ARG A C 1
ATOM 590 O O . ARG A 1 76 ? -14.563 -4.108 14.596 1.00 90.12 76 ARG A O 1
ATOM 597 N N . VAL A 1 77 ? -12.841 -4.820 13.329 1.00 87.50 77 VAL A N 1
ATOM 598 C CA . VAL A 1 77 ? -13.592 -5.773 12.513 1.00 87.50 77 VAL A CA 1
ATOM 599 C C . VAL A 1 77 ? -12.940 -7.141 12.613 1.00 87.50 77 VAL A C 1
ATOM 601 O O . VAL A 1 77 ? -11.720 -7.247 12.721 1.00 87.50 77 VAL A O 1
ATOM 604 N N . GLU A 1 78 ? -13.761 -8.184 12.559 1.00 90.56 78 GLU A N 1
ATOM 605 C CA . GLU A 1 78 ? -13.269 -9.539 12.336 1.00 90.56 78 GLU A CA 1
ATOM 606 C C . GLU A 1 78 ? -12.684 -9.608 10.920 1.00 90.56 78 GLU A C 1
ATOM 608 O O . GLU A 1 78 ? -13.367 -9.281 9.946 1.00 90.56 78 GLU A O 1
ATOM 613 N N . ALA A 1 79 ? -11.416 -9.997 10.813 1.00 88.12 79 ALA A N 1
ATOM 614 C CA . ALA A 1 79 ? -10.693 -10.106 9.554 1.00 88.12 79 ALA A CA 1
ATOM 615 C C . ALA A 1 79 ? -9.899 -11.415 9.524 1.00 88.12 79 ALA A C 1
ATOM 617 O O . ALA A 1 79 ? -9.337 -11.835 10.534 1.00 88.12 79 ALA A O 1
ATOM 618 N N . ASP A 1 80 ? -9.840 -12.047 8.354 1.00 91.56 80 ASP A N 1
ATOM 619 C CA . ASP A 1 80 ? -9.054 -13.263 8.108 1.00 91.56 80 ASP A CA 1
ATOM 620 C C . ASP A 1 80 ? -7.663 -12.963 7.520 1.00 91.56 80 ASP A C 1
ATOM 622 O O . ASP A 1 80 ? -6.780 -13.820 7.509 1.00 91.56 80 ASP A O 1
ATOM 626 N N . THR A 1 81 ? -7.463 -11.729 7.054 1.00 90.62 81 THR A N 1
ATOM 627 C CA . THR A 1 81 ? -6.270 -11.268 6.352 1.00 90.62 81 THR A CA 1
ATOM 628 C C . THR A 1 81 ? -5.837 -9.924 6.916 1.00 90.62 81 THR A C 1
ATOM 630 O O . THR A 1 81 ? -6.647 -9.013 7.079 1.00 90.62 81 THR A O 1
ATOM 633 N N . PHE A 1 82 ? -4.536 -9.776 7.160 1.00 92.00 82 PHE A N 1
ATOM 634 C CA . PHE A 1 82 ? -3.954 -8.571 7.745 1.00 92.00 82 PHE A CA 1
ATOM 635 C C . PHE A 1 82 ? -2.926 -7.948 6.801 1.00 92.00 82 PHE A C 1
ATOM 637 O O . PHE A 1 82 ? -2.129 -8.647 6.172 1.00 92.00 82 PHE A O 1
ATOM 644 N N . ALA A 1 83 ? -2.941 -6.618 6.710 1.00 93.56 83 ALA A N 1
ATOM 645 C CA . ALA A 1 83 ? -1.881 -5.864 6.054 1.00 93.56 83 ALA A CA 1
ATOM 646 C C . ALA A 1 83 ? -0.609 -5.843 6.931 1.00 93.56 83 ALA A C 1
ATOM 648 O O . ALA A 1 83 ? -0.702 -5.987 8.155 1.00 93.56 83 ALA A O 1
ATOM 649 N N . PRO A 1 84 ? 0.582 -5.633 6.342 1.00 94.25 84 PRO A N 1
ATOM 650 C CA . PRO A 1 84 ? 1.803 -5.392 7.105 1.00 94.25 84 PRO A CA 1
ATOM 651 C C . PRO A 1 84 ? 1.658 -4.216 8.082 1.00 94.25 84 PRO A C 1
ATOM 653 O O . PRO A 1 84 ? 0.998 -3.219 7.786 1.00 94.25 84 PRO A O 1
ATOM 656 N N . ASN A 1 85 ? 2.306 -4.309 9.246 1.00 95.12 85 ASN A N 1
ATOM 657 C CA . ASN A 1 85 ? 2.248 -3.262 10.264 1.00 95.12 85 ASN A CA 1
ATOM 658 C C . ASN A 1 85 ? 3.162 -2.081 9.886 1.00 95.12 85 ASN A C 1
ATOM 660 O O . ASN A 1 85 ? 4.333 -2.045 10.261 1.00 95.12 85 ASN A O 1
ATOM 664 N N . ILE A 1 86 ? 2.615 -1.111 9.148 1.00 95.06 86 ILE A N 1
ATOM 665 C CA . ILE A 1 86 ? 3.343 0.094 8.723 1.00 95.06 86 ILE A CA 1
ATOM 666 C C . ILE A 1 86 ? 3.772 0.957 9.916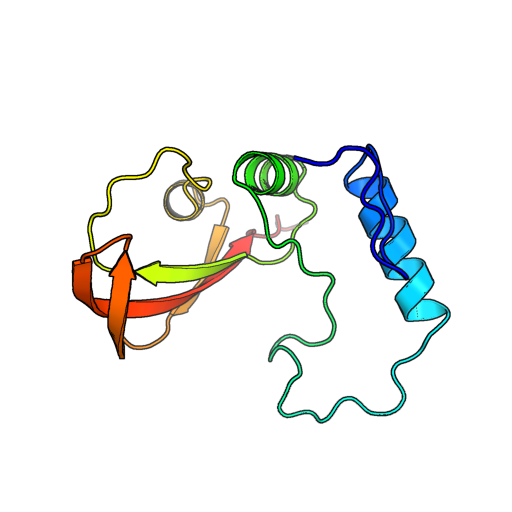 1.00 95.06 86 ILE A C 1
ATOM 668 O O . ILE A 1 86 ? 4.850 1.543 9.880 1.00 95.06 86 ILE A O 1
ATOM 672 N N . GLN A 1 87 ? 2.974 1.008 10.989 1.00 94.69 87 GLN A N 1
ATOM 673 C CA . GLN A 1 87 ? 3.327 1.780 12.183 1.00 94.69 87 GLN A CA 1
ATOM 674 C C . GLN A 1 87 ? 4.602 1.237 12.831 1.00 94.69 87 GLN A C 1
ATOM 676 O O . GLN A 1 87 ? 5.493 2.013 13.148 1.00 94.69 87 GLN A O 1
ATOM 681 N N . ARG A 1 88 ? 4.757 -0.089 12.899 1.00 96.62 88 ARG A N 1
ATOM 682 C CA . ARG A 1 88 ? 6.000 -0.706 13.378 1.00 96.62 88 ARG A CA 1
ATOM 683 C C . ARG A 1 88 ? 7.219 -0.271 12.558 1.00 96.62 88 ARG A C 1
ATOM 685 O O . ARG A 1 88 ? 8.268 -0.026 13.129 1.00 96.62 88 ARG A O 1
ATOM 692 N N . LEU A 1 89 ? 7.087 -0.116 11.238 1.00 96.44 89 LEU A N 1
ATOM 693 C CA . LEU A 1 89 ? 8.186 0.386 10.399 1.00 96.44 89 LEU A CA 1
ATOM 694 C C . LEU A 1 89 ? 8.555 1.840 10.724 1.00 96.44 89 LEU A C 1
ATOM 696 O O . LEU A 1 89 ? 9.708 2.233 10.543 1.00 96.44 89 LEU A O 1
ATOM 700 N N . VAL A 1 90 ? 7.589 2.643 11.176 1.00 97.31 90 VAL A N 1
ATOM 701 C CA . VAL A 1 90 ? 7.838 4.001 11.678 1.00 97.31 90 VAL A CA 1
ATOM 702 C C . VAL A 1 90 ? 8.538 3.946 13.032 1.00 97.31 90 VAL A C 1
ATOM 704 O O . VAL A 1 90 ? 9.544 4.626 13.215 1.00 97.31 90 VAL A O 1
ATOM 707 N N . ASP A 1 91 ? 8.046 3.109 13.944 1.00 97.38 91 ASP A N 1
ATOM 708 C CA . ASP A 1 91 ? 8.609 2.937 15.286 1.00 97.38 91 ASP A CA 1
ATOM 709 C C . ASP A 1 91 ? 10.063 2.426 15.223 1.00 97.38 91 ASP A C 1
ATOM 711 O O . ASP A 1 91 ? 10.923 2.895 15.968 1.00 97.38 91 ASP A O 1
ATOM 715 N N . ASP A 1 92 ? 10.360 1.543 14.264 1.00 96.62 92 ASP A N 1
ATOM 716 C CA . ASP A 1 92 ? 11.699 1.008 13.979 1.00 96.62 92 ASP A CA 1
ATOM 717 C C . ASP A 1 92 ? 12.607 2.018 13.232 1.00 96.62 92 ASP A C 1
ATOM 719 O O . ASP A 1 92 ? 13.758 1.715 12.911 1.00 96.62 92 ASP A O 1
ATOM 723 N N . GLY A 1 93 ? 12.110 3.218 12.908 1.00 96.19 93 GLY A N 1
ATOM 724 C CA . GLY A 1 93 ? 12.869 4.262 12.210 1.00 96.19 93 GLY A CA 1
ATOM 725 C C . GLY A 1 93 ? 13.187 3.946 10.744 1.00 96.19 93 GLY A C 1
ATOM 726 O O . GLY A 1 93 ? 14.068 4.569 10.152 1.00 96.19 93 GLY A O 1
ATOM 727 N N . LEU A 1 94 ? 12.491 2.983 10.138 1.00 95.88 94 LEU A N 1
ATOM 728 C CA . LEU A 1 94 ? 12.656 2.617 8.727 1.00 95.88 94 LEU A CA 1
ATOM 729 C C . LEU A 1 94 ? 11.787 3.487 7.812 1.00 95.88 94 LEU A C 1
ATOM 731 O O . LEU A 1 94 ? 12.118 3.702 6.645 1.00 95.88 94 LEU A O 1
ATOM 735 N N . TRP A 1 95 ? 10.657 3.962 8.331 1.00 97.50 95 TRP A N 1
ATOM 736 C CA . TRP A 1 95 ? 9.664 4.764 7.623 1.00 97.50 95 TRP A CA 1
ATOM 737 C C . TRP A 1 95 ? 9.297 6.008 8.435 1.00 97.50 95 TRP A C 1
ATOM 739 O O . TRP A 1 95 ? 9.632 6.137 9.609 1.00 97.50 95 TRP A O 1
ATOM 749 N N . LYS A 1 96 ? 8.599 6.950 7.801 1.00 97.38 96 LYS A N 1
ATOM 750 C CA . LYS A 1 96 ? 8.056 8.145 8.455 1.00 97.38 96 LYS A CA 1
ATOM 751 C C . LYS A 1 96 ? 6.656 8.471 7.955 1.00 97.38 96 LYS A C 1
ATOM 753 O O . LYS A 1 96 ? 6.321 8.179 6.804 1.00 97.38 96 LYS A O 1
ATOM 758 N N . VAL A 1 97 ? 5.875 9.149 8.794 1.00 97.44 97 VAL A N 1
ATOM 759 C CA . VAL A 1 97 ? 4.615 9.780 8.385 1.00 97.44 97 VAL A CA 1
ATOM 760 C C . VAL A 1 97 ? 4.943 10.993 7.512 1.00 97.44 97 VAL A C 1
ATOM 762 O O . VAL A 1 97 ? 5.646 11.908 7.933 1.00 97.44 97 VAL A O 1
ATOM 765 N N . ALA A 1 98 ? 4.475 10.974 6.267 1.00 95.00 98 ALA A N 1
ATOM 766 C CA . ALA A 1 98 ? 4.628 12.059 5.302 1.00 95.00 98 ALA A CA 1
ATOM 767 C C . ALA A 1 98 ? 3.378 12.945 5.219 1.00 95.00 98 ALA A C 1
ATOM 769 O O . ALA A 1 98 ? 3.501 14.137 4.947 1.00 95.00 98 ALA A O 1
ATOM 770 N N . ARG A 1 99 ? 2.190 12.374 5.445 1.00 94.88 99 ARG A N 1
ATOM 771 C CA . ARG A 1 99 ? 0.934 13.114 5.612 1.00 94.88 99 ARG A CA 1
ATOM 772 C C . ARG A 1 99 ? 0.076 12.461 6.682 1.00 94.88 99 ARG A C 1
ATOM 774 O O . ARG A 1 99 ? -0.055 11.237 6.691 1.00 94.88 99 ARG A O 1
ATOM 781 N N . ASP A 1 100 ? -0.522 13.305 7.509 1.00 96.25 100 ASP A N 1
ATOM 782 C CA . ASP A 1 100 ? -1.513 12.955 8.519 1.00 96.25 100 ASP A CA 1
ATOM 783 C C . ASP A 1 100 ? -2.770 13.778 8.224 1.00 96.25 100 ASP A C 1
ATOM 785 O O . ASP A 1 100 ? -2.728 15.007 8.278 1.00 96.25 100 ASP A O 1
ATOM 789 N N . GLY A 1 101 ? -3.827 13.115 7.758 1.00 95.25 101 GLY A N 1
ATOM 790 C CA . GLY A 1 101 ? -5.100 13.759 7.449 1.00 95.25 101 GLY A CA 1
ATOM 791 C C . GLY A 1 101 ? -6.011 13.856 8.670 1.00 95.25 101 GLY A C 1
ATOM 792 O O . GLY A 1 101 ? -5.849 13.128 9.647 1.00 95.25 101 GLY A O 1
ATOM 793 N N . ASP A 1 102 ? -7.022 14.714 8.581 1.00 97.44 102 ASP A N 1
ATOM 794 C CA . ASP A 1 102 ? -8.025 14.844 9.635 1.00 97.44 102 ASP A CA 1
ATOM 795 C C . ASP A 1 102 ? -8.939 13.617 9.711 1.00 97.44 102 ASP A C 1
ATOM 797 O O . ASP A 1 102 ? -9.212 12.944 8.710 1.00 97.44 102 ASP A O 1
ATOM 801 N N . TRP A 1 103 ? -9.444 13.353 10.916 1.00 97.69 103 TRP A N 1
ATOM 802 C CA . TRP A 1 103 ? -10.484 12.356 11.127 1.00 97.69 103 TRP A CA 1
ATOM 803 C C . TRP A 1 103 ? -11.791 12.791 10.468 1.00 97.69 103 TRP A C 1
ATOM 805 O O . TRP A 1 103 ? -12.258 13.915 10.644 1.00 97.69 103 TRP A O 1
ATOM 815 N N . GLN A 1 104 ? -12.390 11.859 9.742 1.00 97.31 104 GLN A N 1
ATOM 816 C CA . GLN A 1 104 ? -13.684 11.979 9.087 1.00 97.31 104 GLN A CA 1
ATOM 817 C C . GLN A 1 104 ? -14.597 10.865 9.588 1.00 97.31 104 GLN A C 1
ATOM 819 O O . GLN A 1 104 ? -14.116 9.831 10.047 1.00 97.31 104 GLN A O 1
ATOM 824 N N . GLU A 1 105 ? -15.905 11.065 9.484 1.00 96.50 105 GLU A N 1
ATOM 825 C CA . GLU A 1 105 ? -16.911 10.066 9.840 1.00 96.50 105 GLU A CA 1
ATOM 826 C C . GLU A 1 105 ? -17.625 9.582 8.580 1.00 96.50 105 GLU A C 1
ATOM 828 O O . GLU A 1 105 ? -17.935 10.370 7.685 1.00 96.50 105 GLU A O 1
ATOM 833 N N . SER A 1 106 ? -17.859 8.275 8.487 1.00 94.56 106 SER A N 1
ATOM 834 C CA . SER A 1 106 ? -18.660 7.683 7.416 1.00 94.56 106 SER A CA 1
ATOM 835 C C . SER A 1 106 ? -19.296 6.377 7.876 1.00 94.56 106 SER A C 1
ATOM 837 O O . SER A 1 106 ? -18.744 5.665 8.718 1.00 94.56 106 SER A O 1
ATOM 839 N N . ALA A 1 107 ? -20.444 6.048 7.291 1.00 93.12 107 ALA A N 1
ATOM 840 C CA . ALA A 1 107 ? -21.093 4.765 7.491 1.00 93.12 107 ALA A CA 1
ATOM 841 C C . ALA A 1 107 ? -20.394 3.691 6.647 1.00 93.12 107 ALA A C 1
ATOM 843 O O . ALA A 1 107 ? -20.313 3.804 5.421 1.00 93.12 107 ALA A O 1
ATOM 844 N N . ILE A 1 108 ? -19.947 2.609 7.286 1.00 88.75 108 ILE A N 1
ATOM 845 C CA . ILE A 1 108 ? -19.448 1.420 6.587 1.00 88.75 108 ILE A CA 1
ATOM 846 C C . ILE A 1 108 ? -20.390 0.240 6.789 1.00 88.75 108 ILE A C 1
ATOM 848 O O . ILE A 1 108 ? -21.084 0.130 7.801 1.00 88.75 108 ILE A O 1
ATOM 852 N N . LYS A 1 109 ? -20.389 -0.674 5.818 1.00 90.38 109 LYS A N 1
ATOM 853 C CA . LYS A 1 109 ? -21.127 -1.933 5.884 1.00 90.38 109 LYS A CA 1
ATOM 854 C C . LYS A 1 109 ? -20.156 -3.106 5.868 1.00 90.38 109 LYS A C 1
ATOM 856 O O . LYS A 1 109 ? -19.402 -3.275 4.914 1.00 90.38 109 LYS A O 1
ATOM 861 N N . VAL A 1 110 ? -20.214 -3.939 6.902 1.00 84.44 110 VAL A N 1
ATOM 862 C CA . VAL A 1 110 ? -19.424 -5.170 7.026 1.00 84.44 110 VAL A CA 1
ATOM 863 C C . VAL A 1 110 ? -20.395 -6.339 7.158 1.00 84.44 110 VAL A C 1
ATOM 865 O O . VAL A 1 110 ? -21.063 -6.518 8.180 1.00 84.44 110 VAL A O 1
ATOM 868 N N . GLY A 1 111 ? -20.532 -7.115 6.082 1.00 85.06 111 GLY A N 1
ATOM 869 C CA . GLY A 1 111 ? -21.559 -8.151 5.978 1.00 85.06 111 GLY A CA 1
ATOM 870 C C . GLY A 1 111 ? -22.968 -7.559 6.092 1.00 85.06 111 GLY A C 1
ATOM 871 O O . GLY A 1 111 ? -23.362 -6.701 5.302 1.00 85.06 111 GLY A O 1
ATOM 872 N N . ALA A 1 112 ? -23.736 -8.014 7.082 1.00 86.94 112 ALA A N 1
ATOM 873 C CA . ALA A 1 112 ? -25.088 -7.518 7.353 1.00 86.94 112 ALA A CA 1
ATOM 874 C C . ALA A 1 112 ? -25.131 -6.302 8.299 1.00 86.94 112 ALA A C 1
ATOM 876 O O . ALA A 1 112 ? -26.203 -5.738 8.505 1.00 86.94 112 ALA A O 1
ATOM 877 N N . LYS A 1 113 ? -23.998 -5.902 8.892 1.00 84.56 113 LYS A N 1
ATOM 878 C CA . LYS A 1 113 ? -23.938 -4.810 9.873 1.00 84.56 113 LYS A CA 1
ATOM 879 C C . LYS A 1 113 ? -23.540 -3.505 9.193 1.00 84.56 113 LYS A C 1
ATOM 881 O O . LYS A 1 113 ? -22.609 -3.499 8.392 1.00 84.56 113 LYS A O 1
ATOM 886 N N . GLN A 1 114 ? -24.210 -2.417 9.553 1.00 89.31 114 GLN A N 1
ATOM 887 C CA . GLN A 1 114 ? -23.834 -1.055 9.188 1.00 89.31 114 GLN A CA 1
ATOM 888 C C . GLN A 1 114 ? -23.588 -0.256 10.465 1.00 89.31 114 GLN A C 1
ATOM 890 O O . GLN A 1 114 ? -24.356 -0.380 11.419 1.00 89.31 114 GLN A O 1
ATOM 895 N N . PHE A 1 115 ? -22.506 0.512 10.493 1.00 88.38 115 PHE A N 1
ATOM 896 C CA . PHE A 1 115 ? -22.139 1.353 11.627 1.00 88.38 115 PHE A CA 1
ATOM 897 C C . PHE A 1 115 ? -21.2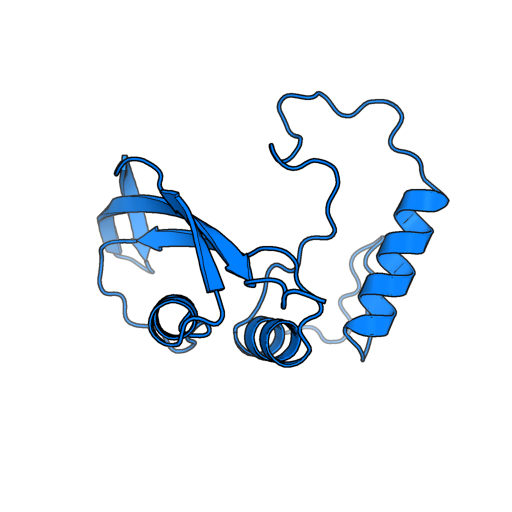61 2.514 11.162 1.00 88.38 115 PHE A C 1
ATOM 899 O O . PHE A 1 115 ? -20.578 2.413 10.140 1.00 88.38 115 PHE A O 1
ATOM 906 N N . ASP A 1 116 ? -21.293 3.606 11.919 1.00 93.94 116 ASP A N 1
ATOM 907 C CA . ASP A 1 116 ? -20.448 4.769 11.673 1.00 93.94 116 ASP A CA 1
ATOM 908 C C . ASP A 1 116 ? -19.041 4.517 12.206 1.00 93.94 116 ASP A C 1
ATOM 910 O O . ASP A 1 116 ? -18.850 3.972 13.299 1.00 93.94 116 ASP A O 1
ATOM 914 N N . VAL A 1 117 ? -18.044 4.902 11.417 1.00 95.25 117 VAL A N 1
ATOM 915 C CA . VAL A 1 117 ? -16.633 4.794 11.780 1.00 95.25 117 VAL A CA 1
ATOM 916 C C . VAL A 1 117 ? -15.927 6.105 11.545 1.00 95.25 117 VAL A C 1
ATOM 918 O O . VAL A 1 117 ? -16.226 6.840 10.602 1.00 95.25 117 VAL A O 1
ATOM 921 N N . LYS A 1 118 ? -14.923 6.350 12.382 1.00 97.19 118 LYS A N 1
ATOM 922 C CA . LYS A 1 118 ? -13.925 7.368 12.106 1.00 97.19 118 LYS A CA 1
ATOM 923 C C . LYS A 1 118 ? -12.858 6.779 11.203 1.00 97.19 118 LYS A C 1
ATOM 925 O O . LYS A 1 118 ? -12.393 5.663 11.429 1.00 97.19 118 LYS A O 1
ATOM 930 N N . TYR A 1 119 ? -12.456 7.522 10.188 1.00 96.69 119 TYR A N 1
ATOM 931 C CA . TYR A 1 119 ? -11.314 7.171 9.361 1.00 96.69 119 TYR A CA 1
ATOM 932 C C . TYR A 1 119 ? -10.472 8.402 9.052 1.00 96.69 119 TYR A C 1
ATOM 934 O O . TYR A 1 119 ? -10.965 9.527 9.080 1.00 96.69 119 TYR A O 1
ATOM 942 N N . LYS A 1 120 ? -9.196 8.195 8.743 1.00 96.88 120 LYS A N 1
ATOM 943 C CA . LYS A 1 120 ? -8.327 9.247 8.214 1.00 96.88 120 LYS A CA 1
ATOM 944 C C . LYS A 1 120 ? -7.404 8.706 7.136 1.00 96.88 120 LYS A C 1
ATOM 946 O O . LYS A 1 120 ? -7.096 7.514 7.097 1.00 96.88 120 LYS A O 1
ATOM 951 N N . SER A 1 121 ? -6.971 9.595 6.250 1.00 95.62 121 SER A N 1
ATOM 952 C CA . SER A 1 121 ? -6.011 9.264 5.196 1.00 95.62 121 SER A CA 1
ATOM 953 C C . SER A 1 121 ? -4.593 9.567 5.662 1.00 95.62 121 SER A C 1
ATOM 955 O O . SER A 1 121 ? -4.279 10.702 6.013 1.00 95.62 121 SER A O 1
ATOM 957 N N . MET A 1 122 ? -3.732 8.558 5.622 1.00 95.94 122 MET A N 1
ATOM 958 C CA . MET A 1 122 ? -2.327 8.636 6.010 1.00 95.94 122 MET A CA 1
ATOM 959 C C . MET A 1 122 ? -1.437 8.361 4.802 1.00 95.94 122 MET A C 1
ATOM 961 O O . MET A 1 122 ? -1.767 7.534 3.948 1.00 95.94 122 MET A O 1
ATOM 965 N N . VAL A 1 123 ? -0.275 9.012 4.747 1.00 95.62 123 VAL A N 1
ATOM 966 C CA . VAL A 1 123 ? 0.780 8.652 3.790 1.00 95.62 123 VAL A CA 1
ATOM 967 C C . VAL A 1 123 ? 2.076 8.418 4.535 1.00 95.62 123 VAL A C 1
ATOM 969 O O . VAL A 1 123 ? 2.550 9.301 5.247 1.00 95.62 123 VAL A O 1
ATOM 972 N N . TYR A 1 124 ? 2.666 7.248 4.325 1.00 96.62 124 TYR A N 1
ATOM 973 C CA . TYR A 1 124 ? 3.949 6.846 4.889 1.00 96.62 124 TYR A CA 1
ATOM 974 C C . TYR A 1 124 ? 4.987 6.745 3.775 1.00 96.62 124 TYR A C 1
ATOM 976 O O . TYR A 1 124 ? 4.652 6.352 2.658 1.00 96.62 124 TYR A O 1
ATOM 984 N N . LYS A 1 125 ? 6.244 7.091 4.061 1.00 95.75 125 LYS A N 1
ATOM 985 C CA . LYS A 1 125 ? 7.358 6.956 3.106 1.00 95.75 125 LYS A CA 1
ATOM 986 C C . LYS A 1 125 ? 8.574 6.310 3.781 1.00 95.75 125 LYS A C 1
ATOM 988 O O . LYS A 1 125 ? 8.828 6.634 4.947 1.00 95.75 125 LYS A O 1
ATOM 993 N N . PRO A 1 126 ? 9.350 5.459 3.084 1.00 95.81 126 PRO A N 1
ATOM 994 C CA . PRO A 1 126 ? 10.620 4.959 3.598 1.00 95.81 126 PRO A CA 1
ATOM 995 C C . PRO A 1 126 ? 11.593 6.105 3.895 1.00 95.81 126 PRO A C 1
ATOM 997 O O . PRO A 1 126 ? 11.629 7.121 3.187 1.00 95.81 126 PRO A O 1
ATOM 1000 N N . ILE A 1 127 ? 12.428 5.943 4.917 1.00 94.31 127 ILE A N 1
ATOM 1001 C CA . ILE A 1 127 ? 13.559 6.839 5.150 1.00 94.31 127 ILE A CA 1
ATOM 1002 C C . ILE A 1 127 ? 14.680 6.430 4.192 1.00 94.31 127 ILE A C 1
ATOM 1004 O O . ILE A 1 127 ? 15.264 5.355 4.310 1.00 94.31 127 ILE A O 1
ATOM 1008 N N . LYS A 1 128 ? 14.992 7.289 3.215 1.00 82.62 128 LYS A N 1
ATOM 1009 C CA . LYS A 1 128 ? 16.147 7.076 2.334 1.00 82.62 128 LYS A CA 1
ATOM 1010 C C . LYS A 1 128 ? 17.421 7.191 3.172 1.00 82.62 128 LYS A C 1
ATOM 1012 O O . LYS A 1 128 ? 17.612 8.199 3.853 1.00 82.62 128 LYS A O 1
ATOM 1017 N N . ALA A 1 129 ? 18.283 6.175 3.118 1.00 65.19 129 ALA A N 1
ATOM 1018 C CA . ALA A 1 129 ? 19.600 6.245 3.740 1.00 65.19 129 ALA A CA 1
ATOM 1019 C C . ALA A 1 129 ? 20.349 7.472 3.197 1.00 65.19 129 ALA A C 1
ATOM 1021 O O . ALA A 1 129 ? 20.331 7.728 1.988 1.00 65.19 129 ALA A O 1
ATOM 1022 N N . LYS A 1 130 ? 20.990 8.243 4.084 1.00 52.56 130 LYS A N 1
ATOM 1023 C CA . LYS A 1 130 ? 21.971 9.238 3.643 1.00 52.56 130 LYS A CA 1
ATOM 1024 C C . LYS A 1 130 ? 23.089 8.464 2.940 1.00 52.56 130 LYS A C 1
ATOM 1026 O O . LYS A 1 130 ? 23.653 7.556 3.547 1.00 52.56 130 LYS A O 1
ATOM 1031 N N . LYS A 1 131 ? 23.308 8.763 1.658 1.00 39.59 131 LYS A N 1
ATOM 1032 C CA . LYS A 1 131 ? 24.515 8.336 0.946 1.00 39.59 131 LYS A CA 1
ATOM 1033 C C . LYS A 1 131 ? 25.745 8.933 1.614 1.00 39.59 131 LYS A C 1
ATOM 1035 O O . LYS A 1 131 ? 25.617 10.072 2.123 1.00 39.59 131 LYS A O 1
#

Radius of gyration: 17.59 Å; chains: 1; bounding box: 50×37×40 Å

Organism: Gardnerella vaginalis (NCBI:txid2702)

Secondary structure (DSSP, 8-state):
--TT---TT----SSHHHHHHHHHHHHHHS--S---TTTS-TT-S-PPP---HHHHHHHHHTT--S-EEEEEEES----S-----HHHHHHTTSEEEEEEPPPEEEEEEETTEEEEEEEEEEEEEE-PPP-